Protein AF-A0A944NC25-F1 (afdb_monomer_lite)

Radius of gyration: 26.58 Å; chains: 1; bounding box: 46×64×77 Å

Structure (mmCIF, N/CA/C/O backbone):
data_AF-A0A944NC25-F1
#
_entry.id   AF-A0A944NC25-F1
#
loop_
_atom_site.group_PDB
_atom_site.id
_atom_site.type_symbol
_atom_site.label_atom_id
_atom_site.label_alt_id
_atom_site.label_comp_id
_atom_site.label_asym_id
_atom_site.label_entity_id
_atom_site.label_seq_id
_atom_site.pdbx_PDB_ins_code
_atom_site.Cartn_x
_atom_site.Cartn_y
_atom_site.Cartn_z
_atom_site.occupancy
_atom_site.B_iso_or_equiv
_atom_site.auth_seq_id
_atom_site.auth_comp_id
_atom_site.auth_asym_id
_atom_site.auth_atom_id
_atom_site.pdbx_PDB_model_num
ATOM 1 N N . TYR A 1 1 ? -7.148 -4.628 -16.216 1.00 37.50 1 TYR A N 1
ATOM 2 C CA . TYR A 1 1 ? -7.642 -5.461 -15.087 1.00 37.50 1 TYR A CA 1
ATOM 3 C C . TYR A 1 1 ? -6.835 -5.378 -13.775 1.00 37.50 1 TYR A C 1
ATOM 5 O O . TYR A 1 1 ? -7.489 -5.423 -12.734 1.00 37.50 1 TYR A O 1
ATOM 13 N N . PRO A 1 2 ? -5.487 -5.242 -13.729 1.00 44.34 2 PRO A N 1
ATOM 14 C CA . PRO A 1 2 ? -4.769 -5.036 -12.456 1.00 44.34 2 PRO A CA 1
ATOM 15 C C . PRO A 1 2 ? -5.098 -3.690 -11.776 1.00 44.34 2 PRO A C 1
ATOM 17 O O . PRO A 1 2 ? -5.000 -3.579 -10.554 1.00 44.34 2 PRO A O 1
ATOM 20 N N . ASP A 1 3 ? -5.577 -2.704 -12.541 1.00 48.00 3 ASP A N 1
ATOM 21 C CA . ASP A 1 3 ? -5.881 -1.353 -12.054 1.00 48.00 3 ASP A CA 1
ATOM 22 C C . ASP A 1 3 ? -7.012 -1.310 -11.029 1.00 48.00 3 ASP A C 1
ATOM 24 O O . ASP A 1 3 ? -6.833 -0.746 -9.955 1.00 48.00 3 ASP A O 1
ATOM 28 N N . LYS A 1 4 ? -8.137 -1.993 -11.283 1.00 40.94 4 LYS A N 1
ATOM 29 C CA . LYS A 1 4 ? -9.305 -1.981 -10.380 1.00 40.94 4 LYS A CA 1
ATOM 30 C C . LYS A 1 4 ? -9.006 -2.586 -9.003 1.00 40.94 4 LYS A C 1
ATOM 32 O O . LYS A 1 4 ? -9.639 -2.255 -8.010 1.00 40.94 4 LYS A O 1
ATOM 37 N N . ILE A 1 5 ? -8.032 -3.491 -8.926 1.00 45.66 5 ILE A N 1
ATOM 38 C CA . ILE A 1 5 ? -7.640 -4.183 -7.691 1.00 45.66 5 ILE A CA 1
ATOM 39 C C . ILE A 1 5 ? -6.771 -3.284 -6.823 1.00 45.66 5 ILE A C 1
ATOM 41 O O . ILE A 1 5 ? -6.984 -3.220 -5.616 1.00 45.66 5 ILE A O 1
ATOM 45 N N . CYS A 1 6 ? -5.806 -2.610 -7.449 1.00 51.19 6 CYS A N 1
ATOM 46 C CA . CYS A 1 6 ? -4.960 -1.643 -6.765 1.00 51.19 6 CYS A CA 1
ATOM 47 C C . CYS A 1 6 ? -5.792 -0.447 -6.295 1.00 51.19 6 CYS A C 1
ATOM 49 O O . CYS A 1 6 ? -5.620 -0.001 -5.168 1.00 51.19 6 CYS A O 1
ATOM 51 N N . LEU A 1 7 ? -6.755 -0.011 -7.116 1.00 50.41 7 LEU A N 1
ATOM 52 C CA . LEU A 1 7 ? -7.709 1.033 -6.750 1.00 50.41 7 LEU A CA 1
ATOM 53 C C . LEU A 1 7 ? -8.557 0.635 -5.540 1.00 50.41 7 LEU A C 1
ATOM 55 O O . LEU A 1 7 ? -8.689 1.433 -4.629 1.00 50.41 7 LEU A O 1
ATOM 59 N N . LEU A 1 8 ? -9.065 -0.601 -5.468 1.00 50.38 8 LEU A N 1
ATOM 60 C CA . LEU A 1 8 ? -9.860 -1.054 -4.316 1.00 50.38 8 LEU A CA 1
ATOM 61 C C . LEU A 1 8 ? -9.045 -1.186 -3.020 1.00 50.38 8 LEU A C 1
ATOM 63 O O . LEU A 1 8 ? -9.553 -0.890 -1.943 1.00 50.38 8 LEU A O 1
ATOM 67 N N . VAL A 1 9 ? -7.792 -1.645 -3.099 1.00 57.44 9 VAL A N 1
ATOM 68 C CA . VAL A 1 9 ? -6.919 -1.749 -1.914 1.00 57.44 9 VAL A CA 1
ATOM 69 C C . VAL A 1 9 ? -6.476 -0.368 -1.432 1.00 57.44 9 VAL A C 1
ATOM 71 O O . VAL A 1 9 ? -6.451 -0.149 -0.222 1.00 57.44 9 VAL A O 1
ATOM 74 N N . ASN A 1 10 ? -6.173 0.550 -2.353 1.00 55.78 10 ASN A N 1
ATOM 75 C CA . ASN A 1 10 ? -5.882 1.941 -2.012 1.00 55.78 10 ASN A CA 1
ATOM 76 C C . ASN A 1 10 ? -7.125 2.616 -1.427 1.00 55.78 10 ASN A C 1
ATOM 78 O O . ASN A 1 10 ? -7.052 3.098 -0.308 1.00 55.78 10 ASN A O 1
ATOM 82 N N . ALA A 1 11 ? -8.291 2.481 -2.064 1.00 56.47 11 ALA A N 1
ATOM 83 C CA . ALA A 1 11 ? -9.549 3.039 -1.570 1.00 56.47 11 ALA A CA 1
ATOM 84 C C . ALA A 1 11 ? -9.905 2.559 -0.154 1.00 56.47 11 ALA A C 1
ATOM 86 O O . ALA A 1 11 ? -10.314 3.360 0.678 1.00 56.47 11 ALA A O 1
ATOM 87 N N . ASN A 1 12 ? -9.705 1.272 0.162 1.00 63.16 12 ASN A N 1
ATOM 88 C CA . ASN A 1 12 ? -9.963 0.758 1.511 1.00 63.16 12 ASN A CA 1
ATOM 89 C C . ASN A 1 12 ? -8.986 1.320 2.561 1.00 63.16 12 ASN A C 1
ATOM 91 O O . ASN A 1 12 ? -9.337 1.470 3.729 1.00 63.16 12 ASN A O 1
ATOM 95 N N . ARG A 1 13 ? -7.746 1.620 2.161 1.00 62.50 13 ARG A N 1
ATOM 96 C CA . ARG A 1 13 ? -6.728 2.196 3.048 1.00 62.50 13 ARG A CA 1
ATOM 97 C C . ARG A 1 13 ? -6.920 3.707 3.217 1.00 62.50 13 ARG A C 1
ATOM 99 O O . ARG A 1 13 ? -6.810 4.196 4.336 1.00 62.50 13 ARG A O 1
ATOM 106 N N . ASP A 1 14 ? -7.289 4.405 2.148 1.00 65.19 14 ASP A N 1
ATOM 107 C CA . ASP A 1 14 ? -7.614 5.833 2.147 1.00 65.19 14 ASP A CA 1
ATOM 108 C C . ASP A 1 14 ? -8.883 6.106 2.963 1.00 65.19 14 ASP A C 1
ATOM 110 O O . ASP A 1 14 ? -8.927 7.063 3.733 1.00 65.19 14 ASP A O 1
ATOM 114 N N . PHE A 1 15 ? -9.876 5.212 2.885 1.00 65.62 15 PHE A N 1
ATOM 115 C CA . PHE A 1 15 ? -11.066 5.256 3.734 1.00 65.62 15 PHE A CA 1
ATOM 116 C C . PHE A 1 15 ? -10.715 5.141 5.220 1.00 65.62 15 PHE A C 1
ATOM 118 O O . PHE A 1 15 ? -11.270 5.873 6.031 1.00 65.62 15 PHE A O 1
ATOM 125 N N . PHE A 1 16 ? -9.766 4.275 5.591 1.00 70.31 16 PHE A N 1
ATOM 126 C CA . PHE A 1 16 ? -9.349 4.147 6.988 1.00 70.31 16 PHE A CA 1
ATOM 127 C C . PHE A 1 16 ? -8.635 5.408 7.487 1.00 70.31 16 PHE A C 1
ATOM 129 O O . PHE A 1 16 ? -8.931 5.880 8.579 1.00 70.31 16 PHE A O 1
ATOM 136 N N . THR A 1 17 ? -7.736 5.992 6.689 1.00 69.25 17 THR A N 1
ATOM 137 C CA . THR A 1 17 ? -7.074 7.259 7.045 1.00 69.25 17 THR A CA 1
ATOM 138 C C . THR A 1 17 ? -8.073 8.414 7.135 1.00 69.25 17 THR A C 1
ATOM 140 O O . THR A 1 17 ? -7.980 9.236 8.044 1.00 69.25 17 THR A O 1
ATOM 143 N N . LEU A 1 18 ? -9.058 8.475 6.235 1.00 68.94 18 LEU A N 1
ATOM 144 C CA . LEU A 1 18 ? -10.147 9.452 6.310 1.00 68.94 18 LEU A CA 1
ATOM 145 C C . LEU A 1 18 ? -11.009 9.246 7.559 1.00 68.94 18 LEU A C 1
ATOM 147 O O . LEU A 1 18 ? -11.292 10.213 8.257 1.00 68.94 18 LEU A O 1
ATOM 151 N N . ALA A 1 19 ? -11.374 8.004 7.881 1.00 72.44 19 ALA A N 1
ATOM 152 C CA . ALA A 1 19 ? -12.150 7.678 9.074 1.00 72.44 19 ALA A CA 1
ATOM 153 C C . ALA A 1 19 ? -11.409 8.059 10.364 1.00 72.44 19 ALA A C 1
ATOM 155 O O . ALA A 1 19 ? -12.016 8.625 11.268 1.00 72.44 19 ALA A O 1
ATOM 156 N N . LEU A 1 20 ? -10.097 7.810 10.434 1.00 73.31 20 LEU A N 1
ATOM 157 C CA . LEU A 1 20 ? -9.262 8.168 11.583 1.00 73.31 20 LEU A CA 1
ATOM 158 C C . LEU A 1 20 ? -9.183 9.695 11.751 1.00 73.31 20 LEU A C 1
ATOM 160 O O . LEU A 1 20 ? -9.394 10.206 12.847 1.00 73.31 20 LEU A O 1
ATOM 164 N N . ASN A 1 21 ? -8.996 10.431 10.653 1.00 73.62 21 ASN A N 1
ATOM 165 C CA . ASN A 1 21 ? -9.006 11.896 10.661 1.00 73.62 21 ASN A CA 1
ATOM 166 C C . ASN A 1 21 ? -10.367 12.477 11.072 1.00 73.62 21 ASN A C 1
ATOM 168 O O . ASN A 1 21 ? -10.420 13.391 11.891 1.00 73.62 21 ASN A O 1
ATOM 172 N N . ILE A 1 22 ? -11.470 11.930 10.553 1.00 74.69 22 ILE A N 1
ATOM 173 C CA . ILE A 1 22 ? -12.831 12.335 10.937 1.00 74.69 22 ILE A CA 1
ATOM 174 C C . ILE A 1 22 ? -13.078 12.044 12.418 1.00 74.69 22 ILE A C 1
ATOM 176 O O . ILE A 1 22 ? -13.661 12.877 13.110 1.00 74.69 22 ILE A O 1
ATOM 180 N N . LEU A 1 23 ? -12.615 10.898 12.925 1.00 78.12 23 LEU A N 1
ATOM 181 C CA . LEU A 1 23 ? -12.730 10.549 14.336 1.00 78.12 23 LEU A CA 1
ATOM 182 C C . LEU A 1 23 ? -11.951 11.541 15.199 1.00 78.12 23 LEU A C 1
ATOM 184 O O . LEU A 1 23 ? -12.534 12.097 16.123 1.00 78.12 23 LEU A O 1
ATOM 188 N N . ILE A 1 24 ? -10.686 11.827 14.873 1.00 82.12 24 ILE A N 1
ATOM 189 C CA . ILE A 1 24 ? -9.872 12.815 15.600 1.00 82.12 24 ILE A CA 1
ATOM 190 C C . ILE A 1 24 ? -10.559 14.182 15.600 1.00 82.12 24 ILE A C 1
ATOM 192 O O . ILE A 1 24 ? -10.669 14.798 16.654 1.00 82.12 24 ILE A O 1
ATOM 196 N N . LEU A 1 25 ? -11.056 14.636 14.446 1.00 74.38 25 LEU A N 1
ATOM 197 C CA . LEU A 1 25 ? -11.682 15.951 14.292 1.00 74.38 25 LEU A CA 1
ATOM 198 C C . LEU A 1 25 ? -13.018 16.049 15.041 1.00 74.38 25 LEU A C 1
ATOM 200 O O . LEU A 1 25 ? -13.304 17.057 15.682 1.00 74.38 25 LEU A O 1
ATOM 204 N N . THR A 1 26 ? -13.819 14.984 15.021 1.00 72.44 26 THR A N 1
ATOM 205 C CA . THR A 1 26 ? -15.074 14.912 15.784 1.00 72.44 26 THR A CA 1
ATOM 206 C C . THR A 1 26 ? -14.793 14.895 17.284 1.00 72.44 26 THR A C 1
ATOM 208 O O . THR A 1 26 ? -15.455 15.587 18.048 1.00 72.44 26 THR A O 1
ATOM 211 N N . CYS A 1 27 ? -13.780 14.144 17.711 1.00 71.44 27 CYS A N 1
ATOM 212 C CA . CYS A 1 27 ? -13.423 13.981 19.114 1.00 71.44 27 CYS A CA 1
ATOM 213 C C . CYS A 1 27 ? -12.756 15.253 19.680 1.00 71.44 27 CYS A C 1
ATOM 215 O O . CYS A 1 27 ? -13.060 15.657 20.799 1.00 71.44 27 CYS A O 1
ATOM 217 N N . SER A 1 28 ? -11.944 15.961 18.884 1.00 75.31 28 SER A N 1
ATOM 218 C CA . SER A 1 28 ? -11.391 17.269 19.257 1.00 75.31 28 SER A CA 1
ATOM 219 C C . SER A 1 28 ? -12.461 18.364 19.298 1.00 75.31 28 SER A C 1
ATOM 221 O O . SER A 1 28 ? -12.496 19.145 20.245 1.00 75.31 28 SER A O 1
ATOM 223 N N . THR A 1 29 ? -13.390 18.382 18.337 1.00 73.00 29 THR A N 1
ATOM 224 C CA . THR A 1 29 ? -14.536 19.311 18.343 1.00 73.00 29 THR A CA 1
ATOM 225 C C . THR A 1 29 ? -15.448 19.052 19.543 1.00 73.00 29 THR A C 1
ATOM 227 O O . THR A 1 29 ? -15.898 19.993 20.192 1.00 73.00 29 THR A O 1
ATOM 230 N N . TRP A 1 30 ? -15.674 17.780 19.885 1.00 71.62 30 TRP A N 1
ATOM 231 C CA . TRP A 1 30 ? -16.437 17.376 21.065 1.00 71.62 30 TRP A CA 1
ATOM 232 C C . TRP A 1 30 ? -15.770 17.816 22.372 1.00 71.62 30 TRP A C 1
ATOM 234 O O . TRP A 1 30 ? -16.446 18.329 23.261 1.00 71.62 30 TRP A O 1
ATOM 244 N N . LEU A 1 31 ? -14.444 17.678 22.480 1.00 70.19 31 LEU A N 1
ATOM 245 C CA . LEU A 1 31 ? -13.683 18.183 23.626 1.00 70.19 31 LEU A CA 1
ATOM 246 C C . LEU A 1 31 ? -13.831 19.691 23.787 1.00 70.19 31 LEU A C 1
ATOM 248 O O . LEU A 1 31 ? -14.127 20.153 24.884 1.00 70.19 31 LEU A O 1
ATOM 252 N N . VAL A 1 32 ? -13.671 20.451 22.701 1.00 70.12 32 VAL A N 1
ATOM 253 C CA . VAL A 1 32 ? -13.848 21.909 22.724 1.00 70.12 32 VAL A CA 1
ATOM 254 C C . VAL A 1 32 ? -15.280 22.265 23.123 1.00 70.12 32 VAL A C 1
ATOM 256 O O . VAL A 1 32 ? -15.468 23.106 23.995 1.00 70.12 32 VAL A O 1
ATOM 259 N N . ALA A 1 33 ? -16.290 21.586 22.577 1.00 66.56 33 ALA A N 1
ATOM 260 C CA . ALA A 1 33 ? -17.681 21.805 22.964 1.00 66.56 33 ALA A CA 1
ATOM 261 C C . ALA A 1 33 ? -17.906 21.562 24.467 1.00 66.56 33 ALA A C 1
ATOM 263 O O . ALA A 1 33 ? -18.535 22.383 25.129 1.00 66.56 33 ALA A O 1
ATOM 264 N N . MET A 1 34 ? -17.328 20.496 25.028 1.00 63.84 34 MET A N 1
ATOM 265 C CA . MET A 1 34 ? -17.437 20.192 26.457 1.00 63.84 34 MET A CA 1
ATOM 266 C C . MET A 1 34 ? -16.696 21.184 27.361 1.00 63.84 34 MET A C 1
ATOM 268 O O . MET A 1 34 ? -17.110 21.362 28.500 1.00 63.84 34 MET A O 1
ATOM 272 N N . THR A 1 35 ? -15.658 21.883 26.882 1.00 68.75 35 THR A N 1
ATOM 273 C CA . THR A 1 35 ? -15.032 22.963 27.676 1.00 68.75 35 THR A CA 1
ATOM 274 C C . THR A 1 35 ? -15.946 24.170 27.896 1.00 68.75 35 THR A C 1
ATOM 276 O O . THR A 1 35 ? -15.739 24.911 28.853 1.00 68.75 35 THR A O 1
ATOM 279 N N . PHE A 1 36 ? -16.961 24.358 27.045 1.00 61.91 36 PHE A N 1
ATOM 280 C CA . PHE A 1 36 ? -17.949 25.434 27.174 1.00 61.91 36 PHE A CA 1
ATOM 281 C C . PHE A 1 36 ? -19.246 24.997 27.872 1.00 61.91 36 PHE A C 1
ATOM 283 O O . PHE A 1 36 ? -20.073 25.848 28.194 1.00 61.91 36 PHE A O 1
ATOM 290 N N . VAL A 1 37 ? -19.451 23.695 28.101 1.00 64.81 37 VAL A N 1
ATOM 291 C CA . VAL A 1 37 ? -20.631 23.175 28.806 1.00 64.81 37 VAL A CA 1
ATOM 292 C C . VAL A 1 37 ? -20.387 23.243 30.316 1.00 64.81 37 VAL A C 1
ATOM 294 O O . VAL A 1 37 ? -19.423 22.678 30.824 1.00 64.81 37 VAL A O 1
ATOM 297 N N . ASP A 1 38 ? -21.277 23.930 31.035 1.00 55.41 38 ASP A N 1
ATOM 298 C CA . ASP A 1 38 ? -21.294 24.008 32.503 1.00 55.41 38 ASP A CA 1
ATOM 299 C C . ASP A 1 38 ? -21.258 22.592 33.137 1.00 55.41 38 ASP A C 1
ATOM 301 O O . ASP A 1 38 ? -22.020 21.717 32.700 1.00 55.41 38 ASP A O 1
ATOM 305 N N . PRO A 1 39 ? -20.459 22.336 34.199 1.00 60.00 39 PRO A N 1
ATOM 306 C CA . PRO A 1 39 ? -20.313 21.009 34.825 1.00 60.00 39 PRO A CA 1
ATOM 307 C C . PRO A 1 39 ? -21.641 20.396 35.301 1.00 60.00 39 PRO A C 1
ATOM 309 O O . PRO A 1 39 ? -21.789 19.180 35.400 1.00 60.00 39 PRO A O 1
ATOM 312 N N . VAL A 1 40 ? -22.662 21.224 35.528 1.00 55.91 40 VAL A N 1
ATOM 313 C CA . VAL A 1 40 ? -23.992 20.779 35.962 1.00 55.91 40 VAL A CA 1
ATOM 314 C C . VAL A 1 40 ? -24.717 19.960 34.879 1.00 55.91 40 VAL A C 1
ATOM 316 O O . VAL A 1 40 ? -25.475 19.050 35.206 1.0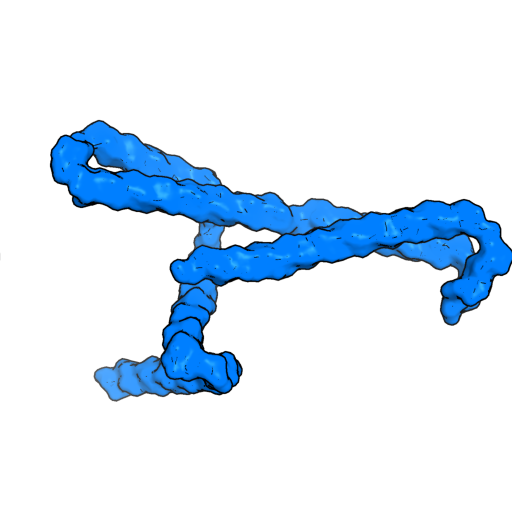0 55.91 40 VAL A O 1
ATOM 319 N N . LEU A 1 41 ? -24.458 20.220 33.591 1.00 53.28 41 LEU A N 1
ATOM 320 C CA . LEU A 1 41 ? -25.031 19.463 32.465 1.00 53.28 41 LEU A CA 1
ATOM 321 C C . LEU A 1 41 ? -24.206 18.219 32.090 1.00 53.28 41 LEU A C 1
ATOM 323 O O . LEU A 1 41 ? -24.753 17.284 31.501 1.00 53.28 41 LEU A O 1
ATOM 327 N N . SER A 1 42 ? -22.922 18.179 32.461 1.00 51.16 42 SER A N 1
ATOM 328 C CA . SER A 1 42 ? -22.004 17.071 32.151 1.00 51.16 42 SER A CA 1
ATOM 329 C C . SER A 1 42 ? -22.305 15.803 32.962 1.00 51.16 42 SER A C 1
ATOM 331 O O . SER A 1 42 ? -22.282 14.694 32.420 1.00 51.16 42 SER A O 1
ATOM 333 N N . THR A 1 43 ? -22.739 15.951 34.219 1.00 54.84 43 THR A N 1
ATOM 334 C CA . THR A 1 43 ? -23.115 14.819 35.093 1.00 54.84 43 THR A CA 1
ATOM 335 C C . THR A 1 43 ? -24.217 13.916 34.522 1.00 54.84 43 THR A C 1
ATOM 337 O O . THR A 1 43 ? -24.279 12.735 34.856 1.00 54.84 43 THR A O 1
ATOM 340 N N . LYS A 1 44 ? -25.070 14.428 33.623 1.00 57.50 44 LYS A N 1
ATOM 341 C CA . LYS A 1 44 ? -26.170 13.662 33.012 1.00 57.50 44 LYS A CA 1
ATOM 342 C C . LYS A 1 44 ? -25.730 12.794 31.825 1.00 57.50 44 LYS A C 1
ATOM 344 O O . LYS A 1 44 ? -26.454 11.873 31.454 1.00 57.50 44 LYS A O 1
ATOM 349 N N . PHE A 1 45 ? -24.568 13.080 31.233 1.00 56.75 45 PHE A N 1
ATOM 350 C CA . PHE A 1 45 ? -24.025 12.371 30.067 1.00 56.75 45 PHE A CA 1
ATOM 351 C C . PHE A 1 45 ? -22.847 11.444 30.397 1.00 56.75 45 PHE A C 1
ATOM 353 O O . PHE A 1 45 ? -22.394 10.718 29.511 1.00 56.75 45 PHE A O 1
ATOM 360 N N . ASN A 1 46 ? -22.359 11.436 31.642 1.00 58.16 46 ASN A N 1
ATOM 361 C CA . ASN A 1 46 ? -21.200 10.643 32.039 1.00 58.16 46 ASN A CA 1
ATOM 362 C C . ASN A 1 46 ? -21.624 9.267 32.612 1.00 58.16 46 ASN A C 1
ATOM 364 O O . ASN A 1 46 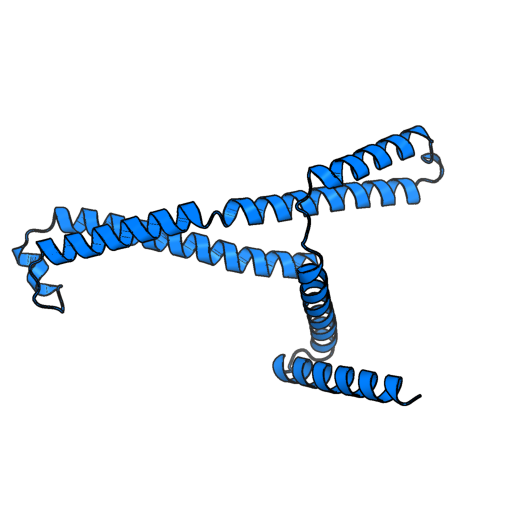? -22.191 9.212 33.703 1.00 58.16 46 ASN A O 1
ATOM 368 N N . PRO A 1 47 ? -21.362 8.131 31.932 1.00 60.53 47 PRO A N 1
ATOM 369 C CA . PRO A 1 47 ? -21.818 6.811 32.383 1.00 60.53 47 PRO A CA 1
ATOM 370 C C . PRO A 1 47 ? -21.020 6.232 33.566 1.00 60.53 47 PRO A C 1
ATOM 372 O O . PRO A 1 47 ? -21.391 5.184 34.087 1.00 60.53 47 PRO A O 1
ATOM 375 N N . THR A 1 48 ? -19.924 6.872 33.991 1.00 59.47 48 THR A N 1
ATOM 376 C CA . THR A 1 48 ? -18.969 6.310 34.967 1.00 59.47 48 THR A CA 1
ATOM 377 C C . THR A 1 48 ? -18.952 7.005 36.330 1.00 59.47 48 THR A C 1
ATOM 379 O O . THR A 1 48 ? -18.232 6.550 37.214 1.00 59.47 48 THR A O 1
ATOM 382 N N . GLY A 1 49 ? -19.724 8.080 36.538 1.00 63.88 49 GLY A N 1
ATOM 383 C CA . GLY A 1 49 ? -19.741 8.817 37.815 1.00 63.88 49 GLY A CA 1
ATOM 384 C C . GLY A 1 49 ? -18.392 9.443 38.211 1.00 63.88 49 GLY A C 1
ATOM 385 O O . GLY A 1 49 ? -18.212 9.836 39.360 1.00 63.88 49 GLY A O 1
ATOM 386 N N . LEU A 1 50 ? -17.437 9.509 37.278 1.00 60.47 50 LEU A N 1
ATOM 387 C CA . LEU A 1 50 ? -16.136 10.145 37.470 1.00 60.47 50 LEU A CA 1
ATOM 388 C C . LEU A 1 50 ? -16.269 11.669 37.396 1.00 60.47 50 LEU A C 1
ATOM 390 O O . LEU A 1 50 ? -17.115 12.192 36.673 1.00 60.47 50 LEU A O 1
ATOM 394 N N . GLU A 1 51 ? -15.392 12.373 38.111 1.00 69.75 51 GLU A N 1
ATOM 395 C CA . GLU A 1 51 ? -15.298 13.831 38.051 1.00 69.75 51 GLU A CA 1
ATOM 396 C C . GLU A 1 51 ? -15.063 14.285 36.598 1.00 69.75 51 GLU A C 1
ATOM 398 O O . GLU A 1 51 ? -14.129 13.820 35.934 1.00 69.75 51 GLU A O 1
ATOM 403 N N . ASP A 1 52 ? -15.912 15.191 36.099 1.00 68.56 52 ASP A N 1
ATOM 404 C CA . ASP A 1 52 ? -15.953 15.612 34.686 1.00 68.56 52 ASP A CA 1
ATOM 405 C C . ASP A 1 52 ? -14.584 16.076 34.164 1.00 68.56 52 ASP A C 1
ATOM 407 O O . ASP A 1 52 ? -14.208 15.846 33.011 1.00 68.56 52 ASP A O 1
ATOM 411 N N . ARG A 1 53 ? -13.783 16.666 35.055 1.00 69.69 53 ARG A N 1
ATOM 412 C CA . ARG A 1 53 ? -12.433 17.156 34.772 1.00 69.69 53 ARG A CA 1
ATOM 413 C C . ARG A 1 53 ? -11.451 16.034 34.420 1.00 69.69 53 ARG A C 1
ATOM 415 O O . ARG A 1 53 ? -10.610 16.206 33.539 1.00 69.69 53 ARG A O 1
ATOM 422 N N . ILE A 1 54 ? -11.567 14.881 35.079 1.00 70.19 54 ILE A N 1
ATOM 423 C CA . ILE A 1 54 ? -10.714 13.707 34.842 1.00 70.19 54 ILE A CA 1
ATOM 424 C C . ILE A 1 54 ? -11.110 13.039 33.522 1.00 70.19 54 ILE A C 1
ATOM 426 O O . ILE A 1 54 ? -10.242 12.646 32.740 1.00 70.19 54 ILE A O 1
ATOM 430 N N . TRP A 1 55 ? -12.414 12.967 33.236 1.00 69.94 55 TRP A N 1
ATOM 431 C CA . TRP A 1 55 ? -12.925 12.389 31.993 1.00 69.94 55 TRP A CA 1
ATOM 432 C C . TRP A 1 55 ? -12.478 13.186 30.762 1.00 69.94 55 TRP A C 1
ATOM 434 O O . TRP A 1 55 ? -11.965 12.612 29.799 1.00 69.94 55 TRP A O 1
ATOM 444 N N . LEU A 1 56 ? -12.568 14.518 30.833 1.00 73.25 56 LEU A N 1
ATOM 445 C CA . LEU A 1 56 ? -12.038 15.418 29.807 1.00 73.25 56 LEU A CA 1
ATOM 446 C C . LEU A 1 56 ? -10.529 15.252 29.605 1.00 73.25 56 LEU A C 1
ATOM 448 O O . LEU A 1 56 ? -10.060 15.203 28.465 1.00 73.25 56 LEU A O 1
ATOM 452 N N . GLY A 1 57 ? -9.774 15.100 30.696 1.00 72.62 57 GLY A N 1
ATOM 453 C CA . GLY A 1 57 ? -8.341 14.817 30.645 1.00 72.62 57 GLY A CA 1
ATOM 454 C C . GLY A 1 57 ? -8.031 13.539 29.861 1.00 72.62 57 GLY A C 1
ATOM 455 O O . GLY A 1 57 ? -7.249 13.573 28.911 1.00 72.62 57 GLY A O 1
ATOM 456 N N . ILE A 1 58 ? -8.698 12.430 30.188 1.00 73.00 58 ILE A N 1
ATOM 457 C CA . ILE A 1 58 ? -8.506 11.130 29.520 1.00 73.00 58 ILE A CA 1
ATOM 458 C C . ILE A 1 58 ? -8.864 11.206 28.032 1.00 73.00 58 ILE A C 1
ATOM 460 O O . ILE A 1 58 ? -8.142 10.673 27.182 1.00 73.00 58 ILE A O 1
ATOM 464 N N . LEU A 1 59 ? -9.959 11.886 27.701 1.00 72.75 59 LEU A N 1
ATOM 465 C CA . LEU A 1 59 ? -10.448 11.994 26.331 1.00 72.75 59 LEU A CA 1
ATOM 466 C C . LEU A 1 59 ? -9.501 12.871 25.486 1.00 72.75 59 LEU A C 1
ATOM 468 O O . LEU A 1 59 ? -9.157 12.483 24.370 1.00 72.75 59 LEU A O 1
ATOM 472 N N . SER A 1 60 ? -8.948 13.949 26.062 1.00 74.19 60 SER A N 1
ATOM 473 C CA . SER A 1 60 ? -7.918 14.790 25.423 1.00 74.19 60 SER A CA 1
ATOM 474 C C . SER A 1 60 ? -6.609 14.044 25.151 1.00 74.19 60 SER A C 1
ATOM 476 O O . SER A 1 60 ? -6.089 14.083 24.031 1.00 74.19 60 SER A O 1
ATOM 478 N N . ILE A 1 61 ? -6.129 13.275 26.132 1.00 75.56 61 ILE A N 1
ATOM 479 C CA . ILE A 1 61 ? -4.950 12.417 25.995 1.00 75.56 61 ILE A CA 1
ATOM 480 C C . ILE A 1 61 ? -5.183 11.391 24.884 1.00 75.56 61 ILE A C 1
ATOM 482 O O . ILE A 1 61 ? -4.338 11.230 24.004 1.00 75.56 61 ILE A O 1
ATOM 486 N N . THR A 1 62 ? -6.354 10.751 24.862 1.00 73.69 62 THR A N 1
ATOM 487 C CA . THR A 1 62 ? -6.705 9.756 23.839 1.00 73.69 62 THR A CA 1
ATOM 488 C C . THR A 1 62 ? -6.718 10.368 22.437 1.00 73.69 62 THR A C 1
ATOM 490 O O . THR A 1 62 ? -6.132 9.797 21.515 1.00 73.69 62 THR A O 1
ATOM 493 N N . THR A 1 63 ? -7.309 11.555 22.262 1.00 77.81 63 THR A N 1
ATOM 494 C CA . THR A 1 63 ? -7.293 12.255 20.966 1.00 77.81 63 THR A CA 1
ATOM 495 C C . THR A 1 63 ? -5.896 12.673 20.526 1.00 77.81 63 THR A C 1
ATOM 497 O O . THR A 1 63 ? -5.574 12.575 19.343 1.00 77.81 63 THR A O 1
ATOM 500 N N . PHE A 1 64 ? -5.042 13.083 21.464 1.00 75.81 64 PHE A N 1
ATOM 501 C CA . PHE A 1 64 ? -3.663 13.454 21.169 1.00 75.81 64 PHE A CA 1
ATOM 502 C C . PHE A 1 64 ? -2.842 12.242 20.711 1.00 75.81 64 PHE A C 1
ATOM 504 O O . PHE A 1 64 ? -2.162 12.304 19.685 1.00 75.81 64 PHE A O 1
ATOM 511 N N . PHE A 1 65 ? -2.973 11.104 21.401 1.00 74.38 65 PHE A N 1
ATOM 512 C CA . PHE A 1 65 ? -2.340 9.849 20.988 1.00 74.38 65 PHE A CA 1
ATOM 513 C C . PHE A 1 65 ? -2.843 9.361 19.627 1.00 74.38 65 PHE A C 1
ATOM 515 O O . PHE A 1 65 ? -2.035 8.923 18.809 1.00 74.38 65 PHE A O 1
ATOM 522 N N . ALA A 1 66 ? -4.145 9.472 19.349 1.00 72.44 66 ALA A N 1
ATOM 523 C CA . ALA A 1 66 ? -4.699 9.142 18.037 1.00 72.44 66 ALA A CA 1
ATOM 524 C C . ALA A 1 66 ? -4.114 10.035 16.927 1.00 72.44 66 ALA A C 1
ATOM 526 O O . ALA A 1 66 ? -3.743 9.528 15.869 1.00 72.44 66 ALA A O 1
ATOM 527 N N . GLY A 1 67 ? -3.958 11.339 17.188 1.00 73.25 67 GLY A N 1
ATOM 528 C CA . GLY A 1 67 ? -3.314 12.283 16.270 1.00 73.25 67 GLY A CA 1
ATOM 529 C C . GLY A 1 67 ? -1.847 11.949 15.988 1.00 73.25 67 GLY A C 1
ATOM 530 O O . GLY A 1 67 ? -1.431 11.925 14.830 1.00 73.25 67 GLY A O 1
ATOM 531 N N . ILE A 1 68 ? -1.071 11.609 17.023 1.00 75.19 68 ILE A N 1
ATOM 532 C CA . ILE A 1 68 ? 0.312 11.134 16.854 1.00 75.19 68 ILE A CA 1
ATOM 533 C C . ILE A 1 68 ? 0.341 9.846 16.031 1.00 75.19 68 ILE A C 1
ATOM 535 O O . ILE A 1 68 ? 1.195 9.694 15.159 1.00 75.19 68 ILE A O 1
ATOM 539 N N . PHE A 1 69 ? -0.585 8.921 16.283 1.00 71.31 69 PHE A N 1
ATOM 540 C CA . PHE A 1 69 ? -0.641 7.659 15.556 1.00 71.31 69 PHE A CA 1
ATOM 541 C C . PHE A 1 69 ? -0.907 7.876 14.061 1.00 71.31 69 PHE A C 1
ATOM 543 O O . PHE A 1 69 ? -0.247 7.240 13.241 1.00 71.31 69 PHE A O 1
ATOM 550 N N . ASP A 1 70 ? -1.799 8.803 13.697 1.00 68.00 70 ASP A N 1
ATOM 551 C CA . ASP A 1 70 ? -2.044 9.160 12.291 1.00 68.00 70 ASP A CA 1
ATOM 552 C C . ASP A 1 70 ? -0.799 9.783 11.634 1.00 68.00 70 ASP A C 1
ATOM 554 O O . ASP A 1 70 ? -0.434 9.430 10.508 1.00 68.00 70 ASP A O 1
ATOM 558 N N . LEU A 1 71 ? -0.084 10.645 12.368 1.00 66.94 71 LEU A N 1
ATOM 559 C CA . LEU A 1 71 ? 1.127 11.307 11.881 1.00 66.94 71 LEU A CA 1
ATOM 560 C C . LEU A 1 71 ? 2.291 10.322 11.674 1.00 66.94 71 LEU A C 1
ATOM 562 O O . LEU A 1 71 ? 2.948 10.342 10.633 1.00 66.94 71 LEU A O 1
ATOM 566 N N . VAL A 1 72 ? 2.529 9.429 12.639 1.00 65.88 72 VAL A N 1
ATOM 567 C CA . VAL A 1 72 ? 3.611 8.428 12.596 1.00 65.88 72 VAL A CA 1
ATOM 568 C C . VAL A 1 72 ? 3.314 7.323 11.584 1.00 65.88 72 VAL A C 1
ATOM 570 O O . VAL A 1 72 ? 4.229 6.809 10.938 1.00 65.88 72 VAL A O 1
ATOM 573 N N . ALA A 1 73 ? 2.043 6.958 11.410 1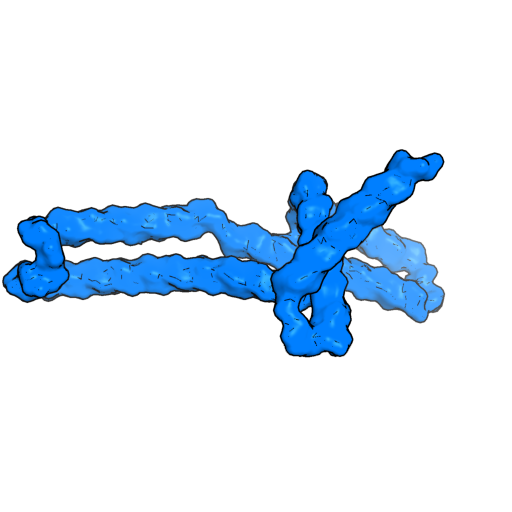.00 67.25 73 ALA A N 1
ATOM 574 C CA . ALA A 1 73 ? 1.638 5.931 10.462 1.00 67.25 73 ALA A CA 1
ATOM 575 C C . ALA A 1 73 ? 2.070 6.269 9.024 1.00 67.25 73 ALA A C 1
ATOM 577 O O . ALA A 1 73 ? 2.457 5.363 8.282 1.00 67.25 73 ALA A O 1
ATOM 578 N N . GLY A 1 74 ? 2.040 7.545 8.615 1.00 60.34 74 GLY A N 1
ATOM 579 C CA . GLY A 1 74 ? 2.587 7.986 7.324 1.00 60.34 74 GLY A CA 1
ATOM 580 C C . GLY A 1 74 ? 1.996 7.254 6.108 1.00 60.34 74 GLY A C 1
ATOM 581 O O . GLY A 1 74 ? 2.635 7.144 5.056 1.00 60.34 74 GLY A O 1
ATOM 582 N N . TRP A 1 75 ? 0.780 6.705 6.233 1.00 60.78 75 TRP A N 1
ATOM 583 C CA . TRP A 1 75 ? 0.188 5.812 5.229 1.00 60.78 75 TRP A CA 1
ATOM 584 C C . TRP A 1 75 ? -0.061 6.506 3.888 1.00 60.78 75 TRP A C 1
ATOM 586 O O . TRP A 1 75 ? 0.074 5.861 2.845 1.00 60.78 75 TRP A O 1
ATOM 596 N N . LYS A 1 76 ? -0.319 7.822 3.907 1.00 58.12 76 LYS A N 1
ATOM 597 C CA . LYS A 1 76 ? -0.450 8.658 2.704 1.00 58.12 76 LYS A CA 1
ATOM 598 C C . LYS A 1 76 ? 0.834 8.692 1.870 1.00 58.12 76 LYS A C 1
ATOM 600 O O . LYS A 1 76 ? 0.770 8.509 0.657 1.00 58.12 76 LYS A O 1
ATOM 605 N N . GLY A 1 77 ? 2.002 8.840 2.503 1.00 61.31 77 GLY A N 1
ATOM 606 C CA . GLY A 1 77 ? 3.285 8.931 1.792 1.00 61.31 77 GLY A CA 1
ATOM 607 C C . GLY A 1 77 ? 3.642 7.636 1.059 1.00 61.31 77 GLY A C 1
ATOM 608 O O . GLY A 1 77 ? 4.031 7.647 -0.108 1.00 61.31 77 GLY A O 1
ATOM 609 N N . LYS A 1 78 ? 3.416 6.488 1.709 1.00 62.88 78 LYS A N 1
ATOM 610 C CA . LYS A 1 78 ? 3.699 5.175 1.111 1.00 62.88 78 LYS A CA 1
ATOM 611 C C . LYS A 1 78 ? 2.718 4.800 -0.005 1.00 62.88 78 LYS A C 1
ATOM 613 O O . LYS A 1 78 ? 3.099 4.098 -0.941 1.00 62.88 78 LYS A O 1
ATOM 618 N N . ALA A 1 79 ? 1.463 5.244 0.094 1.00 61.09 79 ALA A N 1
ATOM 619 C CA . ALA A 1 79 ? 0.458 5.037 -0.945 1.00 61.09 79 ALA A CA 1
ATOM 620 C C . ALA A 1 79 ? 0.738 5.894 -2.189 1.00 61.09 79 ALA A C 1
ATOM 622 O O . ALA A 1 79 ? 0.730 5.351 -3.296 1.00 61.09 79 ALA A O 1
ATOM 623 N N . SER A 1 80 ? 1.057 7.183 -2.002 1.00 64.38 80 SER A N 1
ATOM 624 C CA . SER A 1 80 ? 1.425 8.083 -3.104 1.00 64.38 80 SER A CA 1
ATOM 625 C C . SER A 1 80 ? 2.617 7.536 -3.871 1.00 64.38 80 SER A C 1
ATOM 627 O O . SER A 1 80 ? 2.502 7.288 -5.065 1.00 64.38 80 SER A O 1
ATOM 629 N N . GLY A 1 81 ? 3.704 7.181 -3.179 1.00 68.62 81 GLY A N 1
ATOM 630 C CA . GLY A 1 81 ? 4.898 6.698 -3.866 1.00 68.62 81 GLY A CA 1
ATOM 631 C C . GLY A 1 81 ? 4.665 5.417 -4.683 1.00 68.62 81 GLY A C 1
ATOM 632 O O . GLY A 1 81 ? 5.264 5.244 -5.744 1.00 68.62 81 GLY A O 1
ATOM 633 N N . HIS A 1 82 ? 3.785 4.508 -4.245 1.00 71.31 82 HIS A N 1
ATOM 634 C CA . HIS A 1 82 ? 3.421 3.340 -5.058 1.00 71.31 82 HIS A CA 1
ATOM 635 C C . HIS A 1 82 ? 2.574 3.711 -6.281 1.00 71.31 82 HIS A C 1
ATOM 637 O O . HIS A 1 82 ? 2.726 3.082 -7.331 1.00 71.31 82 HIS A O 1
ATOM 643 N N . ASN A 1 83 ? 1.701 4.713 -6.167 1.00 72.38 83 ASN A N 1
ATOM 644 C CA . ASN A 1 83 ? 0.938 5.226 -7.300 1.00 72.38 83 ASN A CA 1
ATOM 645 C C . ASN A 1 83 ? 1.846 5.946 -8.313 1.00 72.38 83 ASN A C 1
ATOM 647 O O . ASN A 1 83 ? 1.725 5.706 -9.513 1.00 72.38 83 ASN A O 1
ATOM 651 N N . ASP A 1 84 ? 2.807 6.727 -7.823 1.00 76.75 84 ASP A N 1
ATOM 652 C CA . ASP A 1 84 ? 3.792 7.452 -8.630 1.00 76.75 84 ASP A CA 1
ATOM 653 C C . ASP A 1 84 ? 4.752 6.484 -9.339 1.00 76.75 84 ASP A C 1
ATOM 655 O O . ASP A 1 84 ? 5.016 6.608 -10.532 1.00 76.75 84 ASP A O 1
ATOM 659 N N . SER A 1 85 ? 5.183 5.421 -8.652 1.00 79.38 85 SER A N 1
ATOM 660 C CA . SER A 1 85 ? 5.967 4.342 -9.276 1.00 79.38 85 SER A CA 1
ATOM 661 C C . SER A 1 85 ? 5.172 3.649 -10.391 1.00 79.38 85 SER A C 1
ATOM 663 O O . SER A 1 85 ? 5.697 3.343 -11.461 1.00 79.38 85 SER A O 1
ATOM 665 N N . LYS A 1 86 ? 3.877 3.397 -10.160 1.00 79.69 86 LYS A N 1
ATOM 666 C CA . LYS A 1 86 ? 3.003 2.741 -11.139 1.00 79.69 86 LYS A CA 1
ATOM 667 C C . LYS A 1 86 ? 2.807 3.604 -12.386 1.00 79.69 86 LYS A C 1
ATOM 669 O O . LYS A 1 86 ? 2.883 3.074 -13.494 1.00 79.69 86 LYS A O 1
ATOM 674 N N . SER A 1 87 ? 2.528 4.896 -12.220 1.00 80.81 87 SER A N 1
ATOM 675 C CA . SER A 1 87 ? 2.350 5.820 -13.344 1.00 80.81 87 SER A CA 1
ATOM 676 C C . SER A 1 87 ? 3.648 5.971 -14.144 1.00 80.81 87 SER A C 1
ATOM 678 O O . SER A 1 87 ? 3.606 5.953 -15.375 1.00 80.81 87 SER A O 1
ATOM 680 N N . PHE A 1 88 ? 4.801 5.990 -13.467 1.00 82.81 88 PHE A N 1
ATOM 681 C CA . PHE A 1 88 ? 6.115 6.026 -14.104 1.00 82.81 88 PHE A CA 1
ATOM 682 C C . PHE A 1 88 ? 6.383 4.782 -14.966 1.00 82.81 88 PHE A C 1
ATOM 684 O O . PHE A 1 88 ? 6.677 4.906 -16.157 1.00 82.81 88 PHE A O 1
ATOM 691 N N . TYR A 1 89 ? 6.186 3.574 -14.424 1.00 82.50 89 TYR A N 1
ATOM 692 C CA . TYR A 1 89 ? 6.338 2.337 -15.204 1.00 82.50 89 TYR A CA 1
ATOM 693 C C . TYR A 1 89 ? 5.321 2.216 -16.341 1.00 82.50 89 TYR A C 1
ATOM 695 O O . TYR A 1 89 ? 5.645 1.680 -17.402 1.00 82.50 89 TYR A O 1
ATOM 703 N N . PHE A 1 90 ? 4.097 2.713 -16.150 1.00 84.50 90 PHE A N 1
ATOM 704 C CA . PHE A 1 90 ? 3.102 2.750 -17.218 1.00 84.50 90 PHE A CA 1
ATOM 705 C C . PHE A 1 90 ? 3.562 3.641 -18.378 1.00 84.50 90 PHE A C 1
ATOM 707 O O . PHE A 1 90 ? 3.462 3.227 -19.531 1.00 84.50 90 PHE A O 1
ATOM 714 N N . LYS A 1 91 ? 4.136 4.812 -18.077 1.00 85.19 91 LYS A N 1
ATOM 715 C CA . LYS A 1 91 ? 4.695 5.724 -19.081 1.00 85.19 91 LYS A CA 1
ATOM 716 C C . LYS A 1 91 ? 5.846 5.083 -19.859 1.00 85.19 91 LYS A C 1
ATOM 718 O O . LYS A 1 91 ? 5.833 5.138 -21.083 1.00 85.19 91 LYS A O 1
ATOM 723 N N . ILE A 1 92 ? 6.779 4.412 -19.175 1.00 85.44 92 ILE A N 1
ATOM 724 C CA . ILE A 1 92 ? 7.870 3.666 -19.834 1.00 85.44 92 ILE A CA 1
ATOM 725 C C . ILE A 1 92 ? 7.297 2.587 -20.755 1.00 85.44 92 ILE A C 1
ATOM 727 O O . ILE A 1 92 ? 7.703 2.479 -21.907 1.00 85.44 92 ILE A O 1
ATOM 731 N N . LYS A 1 93 ? 6.322 1.806 -20.277 1.00 86.50 93 LYS A N 1
ATOM 732 C CA . LYS A 1 93 ? 5.695 0.755 -21.085 1.00 86.50 93 LYS A CA 1
ATOM 733 C C . LYS A 1 93 ? 5.008 1.320 -22.330 1.00 86.50 93 LYS A C 1
ATOM 735 O O . LYS A 1 93 ? 5.095 0.702 -23.386 1.00 86.50 93 LYS A O 1
ATOM 740 N N . MET A 1 94 ? 4.314 2.449 -22.198 1.00 84.19 94 MET A N 1
ATOM 741 C CA . MET A 1 94 ? 3.667 3.126 -23.320 1.00 84.19 94 MET A CA 1
ATOM 742 C C . MET A 1 94 ? 4.708 3.555 -24.357 1.00 84.19 94 MET A C 1
ATOM 744 O O . MET A 1 94 ? 4.583 3.172 -25.510 1.00 84.19 94 MET A O 1
ATOM 748 N N . MET A 1 95 ? 5.799 4.194 -23.923 1.00 83.44 95 MET A N 1
ATOM 749 C CA . MET A 1 95 ? 6.914 4.568 -24.803 1.00 83.44 95 MET A CA 1
ATOM 750 C C . MET A 1 95 ? 7.543 3.359 -25.508 1.00 83.44 95 MET A C 1
ATOM 752 O O . MET A 1 95 ? 7.834 3.431 -26.696 1.00 83.44 95 MET A O 1
ATOM 756 N N . CYS A 1 96 ? 7.722 2.228 -24.812 1.00 83.81 96 CYS A N 1
ATOM 757 C CA . CYS A 1 96 ? 8.191 0.996 -25.452 1.00 83.81 96 CYS A CA 1
ATOM 758 C C . CYS A 1 96 ? 7.220 0.514 -26.530 1.00 83.81 96 CYS A C 1
ATOM 760 O O . CYS A 1 96 ? 7.652 0.056 -27.580 1.00 83.81 96 CYS A O 1
ATOM 762 N N . ASN A 1 97 ? 5.919 0.566 -26.244 1.00 84.62 97 ASN A N 1
ATOM 763 C CA . ASN A 1 97 ? 4.891 0.126 -27.174 1.00 84.62 97 ASN A CA 1
ATOM 764 C C . ASN A 1 97 ? 4.824 1.035 -28.406 1.00 84.62 97 ASN A C 1
ATOM 766 O O . ASN A 1 97 ? 4.683 0.528 -29.510 1.00 84.62 97 ASN A O 1
ATOM 770 N N . ASP A 1 98 ? 4.963 2.346 -28.231 1.00 83.44 98 ASP A N 1
ATOM 771 C CA . ASP A 1 98 ? 4.987 3.300 -29.341 1.00 83.44 98 ASP A CA 1
ATOM 772 C C . ASP A 1 98 ? 6.199 3.031 -30.251 1.00 83.44 98 ASP A C 1
ATOM 774 O O . ASP A 1 98 ? 6.037 2.862 -31.455 1.00 83.44 98 ASP A O 1
ATOM 778 N N . LEU A 1 99 ? 7.389 2.831 -29.669 1.00 82.75 99 LEU A N 1
ATOM 779 C CA . LEU A 1 99 ? 8.602 2.474 -30.422 1.00 82.75 99 LEU A CA 1
ATOM 780 C C . LEU A 1 99 ? 8.532 1.101 -31.107 1.00 82.75 99 LEU A C 1
ATOM 782 O O . LEU A 1 99 ? 9.192 0.887 -32.117 1.00 82.75 99 LEU A O 1
ATOM 786 N N . LEU A 1 100 ? 7.778 0.155 -30.543 1.00 81.56 100 LEU A N 1
ATOM 787 C CA . LEU A 1 100 ? 7.563 -1.167 -31.139 1.00 81.56 100 LEU A CA 1
ATOM 788 C C . LEU A 1 100 ? 6.578 -1.132 -32.311 1.00 81.56 100 LEU A C 1
ATOM 790 O O . LEU A 1 100 ? 6.671 -1.990 -33.183 1.00 81.56 100 LEU A O 1
ATOM 794 N N . ASN A 1 101 ? 5.629 -0.191 -32.315 1.00 80.75 101 ASN A N 1
ATOM 795 C CA . ASN A 1 101 ? 4.624 -0.075 -33.372 1.00 80.75 101 ASN A CA 1
ATOM 796 C C . ASN A 1 101 ? 5.085 0.829 -34.530 1.00 80.75 101 ASN A C 1
ATOM 798 O O . ASN A 1 101 ? 4.644 0.612 -35.655 1.00 80.75 101 ASN A O 1
ATOM 802 N N . ASP A 1 102 ? 5.980 1.793 -34.286 1.00 79.38 102 ASP A N 1
ATOM 803 C CA . ASP A 1 102 ? 6.588 2.629 -35.331 1.00 79.38 102 ASP A CA 1
ATOM 804 C C . ASP A 1 102 ? 7.969 2.093 -35.754 1.00 79.38 102 ASP A C 1
ATOM 806 O O . ASP A 1 102 ? 9.005 2.512 -35.226 1.00 79.38 102 ASP A O 1
ATOM 810 N N . GLU A 1 103 ? 8.007 1.215 -36.764 1.00 64.31 103 GLU A N 1
ATOM 811 C CA . GLU A 1 103 ? 9.254 0.666 -37.338 1.00 64.31 103 GLU A CA 1
ATOM 812 C C . GLU A 1 103 ? 10.209 1.757 -37.865 1.00 64.31 103 GLU A C 1
ATOM 814 O O . GLU A 1 103 ? 11.429 1.598 -37.810 1.00 64.31 103 GLU A O 1
ATOM 819 N N . SER A 1 104 ? 9.684 2.905 -38.307 1.00 62.53 104 SER A N 1
ATOM 820 C CA . SER A 1 104 ? 10.476 4.053 -38.778 1.00 62.53 104 SER A CA 1
ATOM 821 C C . SER A 1 104 ? 11.079 4.912 -37.658 1.00 62.53 104 SER A C 1
ATOM 823 O O . SER A 1 104 ? 11.864 5.815 -37.939 1.00 62.53 104 SER A O 1
ATOM 825 N N . SER A 1 105 ? 10.715 4.664 -36.394 1.00 59.78 105 SER A N 1
ATOM 826 C CA . SER A 1 105 ? 11.161 5.443 -35.225 1.00 59.78 105 SER A CA 1
ATOM 827 C C . SER A 1 105 ? 12.269 4.763 -34.408 1.00 59.78 105 SER A C 1
ATOM 829 O O . SER A 1 105 ? 12.739 5.323 -33.405 1.00 59.78 105 SER A O 1
ATOM 831 N N . ILE A 1 106 ? 12.712 3.575 -34.840 1.00 63.38 106 ILE A N 1
ATOM 832 C CA . ILE A 1 106 ? 13.783 2.797 -34.209 1.00 63.38 106 ILE A CA 1
ATOM 833 C C . ILE A 1 106 ? 15.132 3.458 -34.528 1.00 63.38 106 ILE A C 1
ATOM 835 O O . ILE A 1 106 ? 15.905 3.015 -35.371 1.00 63.38 106 ILE A O 1
ATOM 839 N N . ASN A 1 107 ? 15.404 4.566 -33.841 1.00 73.00 107 ASN A N 1
ATOM 840 C CA . ASN A 1 107 ? 16.691 5.248 -33.833 1.00 73.00 107 ASN A CA 1
ATOM 841 C C . ASN A 1 107 ? 17.454 4.897 -32.539 1.00 73.00 107 ASN A C 1
ATOM 843 O O . ASN A 1 107 ? 16.855 4.776 -31.463 1.00 73.00 107 ASN A O 1
ATOM 847 N N . SER A 1 108 ? 18.782 4.769 -32.621 1.00 73.69 108 SER A N 1
ATOM 848 C CA . SER A 1 108 ? 19.663 4.500 -31.475 1.00 73.69 108 SER A CA 1
ATOM 849 C C . SER A 1 108 ? 19.494 5.525 -30.350 1.00 73.69 108 SER A C 1
ATOM 851 O O . SER A 1 108 ? 19.605 5.181 -29.170 1.00 73.69 108 SER A O 1
ATOM 853 N N . ASP A 1 109 ? 19.150 6.765 -30.703 1.00 77.31 109 ASP A N 1
ATOM 854 C CA . ASP A 1 109 ? 18.927 7.847 -29.745 1.00 77.31 109 ASP A CA 1
ATOM 855 C C . ASP A 1 109 ? 17.683 7.607 -28.879 1.00 77.31 109 ASP A C 1
ATOM 857 O O . ASP A 1 109 ? 17.748 7.738 -27.653 1.00 77.31 109 ASP A O 1
ATOM 861 N N . ASN A 1 110 ? 16.577 7.159 -29.484 1.00 77.62 110 ASN A N 1
ATOM 862 C CA . ASN A 1 110 ? 15.329 6.845 -28.780 1.00 77.62 110 ASN A CA 1
ATOM 863 C C . ASN A 1 110 ? 15.511 5.667 -27.816 1.00 77.62 110 ASN A C 1
ATOM 865 O O . ASN A 1 110 ? 15.047 5.717 -26.674 1.00 77.62 110 ASN A O 1
ATOM 869 N N . TYR A 1 111 ? 16.262 4.647 -28.237 1.00 79.75 111 TYR A N 1
ATOM 870 C CA . TYR A 1 111 ? 16.623 3.522 -27.377 1.00 79.75 111 TYR A CA 1
ATOM 871 C C . TYR A 1 111 ? 17.485 3.963 -26.184 1.00 79.75 111 TYR A C 1
ATOM 873 O O . TYR A 1 111 ? 17.231 3.561 -25.046 1.00 79.75 111 TYR A O 1
ATOM 881 N N . SER A 1 112 ? 18.472 4.837 -26.412 1.00 82.81 112 SER A N 1
ATOM 882 C CA . SER A 1 112 ? 19.336 5.352 -25.343 1.00 82.81 112 SER A CA 1
ATOM 883 C C . SER A 1 112 ? 18.560 6.178 -24.307 1.00 82.81 112 SER A C 1
ATOM 885 O O . SER A 1 112 ? 18.798 6.049 -23.104 1.00 82.81 112 SER A O 1
ATOM 887 N N . ASN A 1 113 ? 17.584 6.973 -24.754 1.00 83.62 113 ASN A N 1
ATOM 888 C CA . ASN A 1 113 ? 16.721 7.765 -23.881 1.00 83.62 113 ASN A CA 1
ATOM 889 C C . ASN A 1 113 ? 15.790 6.876 -23.054 1.00 83.62 113 ASN A C 1
ATOM 891 O O . ASN A 1 113 ? 15.645 7.089 -21.849 1.00 83.62 113 ASN A O 1
ATOM 895 N N . LEU A 1 114 ? 15.216 5.836 -23.664 1.00 83.06 114 LEU A N 1
ATOM 896 C CA . LEU A 1 114 ? 14.368 4.887 -22.950 1.00 83.06 114 LEU A CA 1
ATOM 897 C C . LEU A 1 114 ? 15.165 4.079 -21.918 1.00 83.06 114 LEU A C 1
ATOM 899 O O . LEU A 1 114 ? 14.701 3.886 -20.794 1.00 83.06 114 LEU A 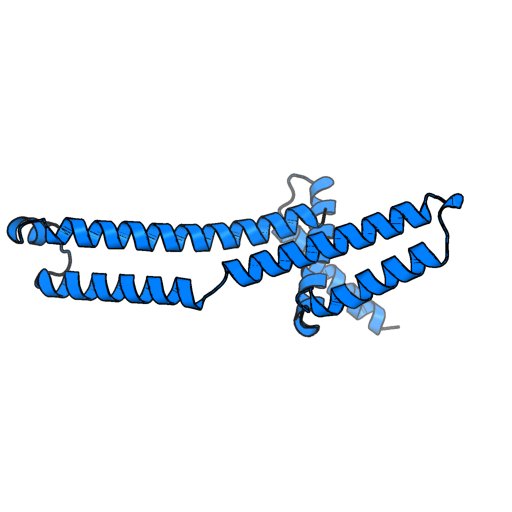O 1
ATOM 903 N N . LYS A 1 115 ? 16.399 3.684 -22.254 1.00 84.19 115 LYS A N 1
ATOM 904 C CA . LYS A 1 115 ? 17.319 3.029 -21.316 1.00 84.19 115 LYS A CA 1
ATOM 905 C C . LYS A 1 115 ? 17.641 3.925 -20.115 1.00 84.19 115 LYS A C 1
ATOM 907 O O . LYS A 1 115 ? 17.533 3.464 -18.984 1.00 84.19 115 LYS A O 1
ATOM 912 N N . LYS A 1 116 ? 17.945 5.210 -20.337 1.00 84.81 116 LYS A N 1
ATOM 913 C CA . LYS A 1 116 ? 18.174 6.184 -19.250 1.00 84.81 116 LYS A CA 1
ATOM 914 C C . LYS A 1 116 ? 16.945 6.341 -18.351 1.00 84.81 116 LYS A C 1
ATOM 916 O O . LYS A 1 116 ? 17.077 6.349 -17.132 1.00 84.81 116 LYS A O 1
ATOM 921 N N . LEU A 1 117 ? 15.744 6.424 -18.931 1.00 82.38 117 LEU A N 1
ATOM 922 C CA . LEU A 1 117 ? 14.492 6.494 -18.165 1.00 82.38 117 LEU A CA 1
ATOM 923 C C . LEU A 1 117 ? 14.251 5.229 -17.333 1.00 82.38 117 LEU A C 1
ATOM 925 O O . LEU A 1 117 ? 13.787 5.313 -16.195 1.00 82.38 117 LEU A O 1
ATOM 929 N N . TYR A 1 118 ? 14.595 4.061 -17.875 1.00 81.56 118 TYR A N 1
ATOM 930 C CA . TYR A 1 118 ? 14.525 2.799 -17.147 1.00 81.56 118 TYR A CA 1
ATOM 931 C C . TYR A 1 118 ? 15.543 2.737 -15.999 1.00 81.56 118 TYR A C 1
ATOM 933 O O . TYR A 1 118 ? 15.185 2.343 -14.892 1.00 81.56 118 TYR A O 1
ATOM 941 N N . GLU A 1 119 ? 16.779 3.188 -16.208 1.00 83.69 119 GLU A N 1
ATOM 942 C CA . GLU A 1 119 ? 17.796 3.280 -15.149 1.00 83.69 119 GLU A CA 1
ATOM 943 C C . GLU A 1 119 ? 17.386 4.269 -14.045 1.00 83.69 119 GLU A C 1
ATOM 945 O O . GLU A 1 119 ? 17.532 3.980 -12.857 1.00 83.69 119 GLU A O 1
ATOM 950 N N . MET A 1 120 ? 16.774 5.403 -14.406 1.00 81.69 120 MET A N 1
ATOM 951 C CA . MET A 1 120 ? 16.190 6.337 -13.435 1.00 81.69 120 MET A CA 1
ATOM 952 C C . MET A 1 120 ? 15.029 5.716 -12.647 1.00 81.69 120 MET A C 1
ATOM 954 O O . MET A 1 120 ? 14.824 6.069 -11.483 1.00 81.69 120 MET A O 1
ATOM 958 N N . SER A 1 121 ? 14.293 4.766 -13.239 1.00 79.62 121 SER A N 1
ATOM 959 C CA . SER A 1 121 ? 13.174 4.094 -12.567 1.00 79.62 121 SER A CA 1
ATOM 960 C C . SER A 1 121 ? 13.611 3.336 -11.314 1.00 79.62 121 SER A C 1
ATOM 962 O O . SER A 1 121 ? 12.860 3.327 -10.343 1.00 79.62 121 SER A O 1
ATOM 964 N N . ASP A 1 122 ? 14.825 2.775 -11.286 1.00 75.75 122 ASP A N 1
ATOM 965 C CA . ASP A 1 122 ? 15.324 2.013 -10.132 1.00 75.75 122 ASP A CA 1
ATOM 966 C C . ASP A 1 122 ? 15.574 2.901 -8.899 1.00 75.75 122 ASP A C 1
ATOM 968 O O . ASP A 1 122 ? 15.474 2.434 -7.763 1.00 75.75 122 ASP A O 1
ATOM 972 N N . ASN A 1 123 ? 15.846 4.192 -9.123 1.00 74.25 123 ASN A N 1
ATOM 973 C CA . ASN A 1 123 ? 16.054 5.186 -8.067 1.00 74.25 123 ASN A CA 1
ATOM 974 C C . ASN A 1 123 ? 14.751 5.874 -7.635 1.00 74.25 123 ASN A C 1
ATOM 976 O O . ASN A 1 123 ? 14.595 6.218 -6.466 1.00 74.25 123 ASN A O 1
ATOM 980 N N . TYR A 1 124 ? 13.822 6.097 -8.569 1.00 70.94 124 TYR A N 1
ATOM 981 C CA . TYR A 1 124 ? 12.577 6.824 -8.301 1.00 70.94 124 TYR A CA 1
ATOM 982 C C . TYR A 1 124 ? 11.447 5.917 -7.798 1.00 70.94 124 TYR A C 1
ATOM 984 O O . TYR A 1 124 ? 10.583 6.349 -7.033 1.00 70.94 124 TYR A O 1
ATOM 992 N N . CYS A 1 125 ? 11.431 4.651 -8.219 1.00 73.31 125 CYS A N 1
ATOM 993 C CA . CYS A 1 125 ? 10.359 3.734 -7.865 1.00 73.31 125 CYS A CA 1
ATOM 994 C C . CYS A 1 125 ? 10.624 3.050 -6.523 1.00 73.31 125 CYS A C 1
ATOM 996 O O . CYS A 1 125 ? 11.718 2.570 -6.230 1.00 73.31 125 CYS A O 1
ATOM 998 N N . LEU A 1 126 ? 9.573 2.929 -5.713 1.00 73.69 126 LEU A N 1
ATOM 999 C CA . LEU A 1 126 ? 9.633 2.173 -4.466 1.00 73.69 126 LEU A CA 1
ATOM 1000 C C . LEU A 1 126 ? 9.878 0.694 -4.763 1.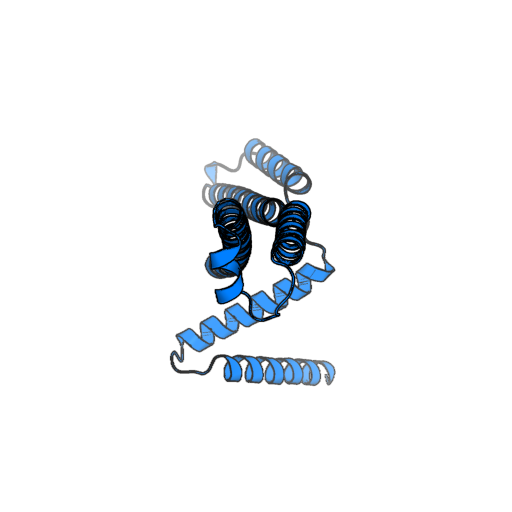00 73.69 126 LEU A C 1
ATOM 1002 O O . LEU A 1 126 ? 8.992 -0.002 -5.270 1.00 73.69 126 LEU A O 1
ATOM 1006 N N . LYS A 1 127 ? 11.059 0.201 -4.378 1.00 68.00 127 LYS A N 1
ATOM 1007 C CA . LYS A 1 127 ? 11.407 -1.217 -4.478 1.00 68.00 127 LYS A CA 1
ATOM 1008 C C . LYS A 1 127 ? 10.433 -2.050 -3.647 1.00 68.00 127 LYS A C 1
ATOM 1010 O O . LYS A 1 127 ? 10.257 -1.848 -2.442 1.00 68.00 127 LYS A O 1
ATOM 1015 N N . ILE A 1 128 ? 9.765 -2.990 -4.310 1.00 69.69 128 ILE A N 1
ATOM 1016 C CA . ILE A 1 128 ? 8.953 -3.997 -3.636 1.00 69.69 128 ILE A CA 1
ATOM 1017 C C . ILE A 1 128 ? 9.918 -5.060 -3.131 1.00 69.69 128 ILE A C 1
ATOM 1019 O O . ILE A 1 128 ? 10.584 -5.711 -3.920 1.00 69.69 128 ILE A O 1
ATOM 1023 N N . ASP A 1 129 ? 9.959 -5.246 -1.818 1.00 74.94 129 ASP A N 1
ATOM 1024 C CA . ASP A 1 129 ? 10.658 -6.362 -1.180 1.00 74.94 129 ASP A CA 1
ATOM 1025 C C . ASP A 1 129 ? 10.255 -7.705 -1.825 1.00 74.94 129 ASP A C 1
ATOM 1027 O O . ASP A 1 129 ? 9.064 -8.052 -1.884 1.00 74.94 129 ASP A O 1
ATOM 1031 N N . ASP A 1 130 ? 11.248 -8.462 -2.292 1.00 69.62 130 ASP A N 1
ATOM 1032 C CA . ASP A 1 130 ? 11.078 -9.712 -3.038 1.00 69.62 130 ASP A CA 1
ATOM 1033 C C . ASP A 1 130 ? 10.247 -10.751 -2.269 1.00 69.62 130 ASP A C 1
ATOM 1035 O O . ASP A 1 130 ? 9.416 -11.465 -2.848 1.00 69.62 130 ASP A O 1
ATOM 1039 N N . GLY A 1 131 ? 10.356 -10.779 -0.935 1.00 74.25 131 GLY A N 1
ATOM 1040 C CA . GLY A 1 131 ? 9.554 -11.675 -0.097 1.00 74.25 131 GLY A CA 1
ATOM 1041 C C . GLY A 1 131 ? 8.057 -11.340 -0.127 1.00 74.25 131 GLY A C 1
ATOM 1042 O O . GLY A 1 131 ? 7.190 -12.218 -0.002 1.00 74.25 131 GLY A O 1
ATOM 1043 N N . LYS A 1 132 ? 7.718 -10.063 -0.331 1.00 77.12 132 LYS A N 1
ATOM 1044 C CA . LYS A 1 132 ? 6.336 -9.596 -0.492 1.00 77.12 132 LYS A CA 1
ATOM 1045 C C . LYS A 1 132 ? 5.863 -9.763 -1.932 1.00 77.12 132 LYS A C 1
ATOM 1047 O O . LYS A 1 132 ? 4.680 -10.054 -2.127 1.00 77.12 132 LYS A O 1
ATOM 1052 N N . PHE A 1 133 ? 6.755 -9.661 -2.917 1.00 77.00 133 PHE A N 1
ATOM 1053 C CA . PHE A 1 133 ? 6.421 -9.811 -4.333 1.00 77.00 133 PHE A CA 1
ATOM 1054 C C . PHE A 1 133 ? 5.754 -11.158 -4.634 1.00 77.00 133 PHE A C 1
ATOM 1056 O O . PHE A 1 133 ? 4.674 -11.190 -5.225 1.00 77.00 133 PHE A O 1
ATOM 1063 N N . LEU A 1 134 ? 6.307 -12.273 -4.145 1.00 79.19 134 LEU A N 1
ATOM 1064 C CA . LEU A 1 134 ? 5.712 -13.602 -4.357 1.00 79.19 134 LEU A CA 1
ATOM 1065 C C . LEU A 1 134 ? 4.310 -13.723 -3.745 1.00 79.19 134 LEU A C 1
ATOM 1067 O O . LEU A 1 134 ? 3.387 -14.257 -4.370 1.00 79.19 134 LEU A O 1
ATOM 1071 N N . LYS A 1 135 ? 4.118 -13.179 -2.537 1.00 80.50 135 LYS A N 1
ATOM 1072 C CA . LYS A 1 135 ? 2.810 -13.162 -1.863 1.00 80.50 135 LYS A CA 1
ATOM 1073 C C . LYS A 1 135 ? 1.802 -12.313 -2.641 1.00 80.50 135 LYS A C 1
ATOM 1075 O O . LYS A 1 135 ? 0.654 -12.729 -2.813 1.00 80.50 135 LYS A O 1
ATOM 1080 N N . LEU A 1 136 ? 2.223 -11.150 -3.133 1.00 78.44 136 LEU A N 1
ATOM 1081 C CA . LEU A 1 136 ? 1.397 -10.253 -3.942 1.00 78.44 136 LEU A CA 1
ATOM 1082 C C . LEU A 1 136 ? 1.045 -10.883 -5.295 1.00 78.44 136 LEU A C 1
ATOM 1084 O O . LEU A 1 136 ? -0.128 -10.891 -5.666 1.00 78.44 136 LEU A O 1
ATOM 1088 N N . LYS A 1 137 ? 2.012 -11.508 -5.976 1.00 81.88 137 LYS A N 1
ATOM 1089 C CA . LYS A 1 137 ? 1.808 -12.246 -7.230 1.00 81.88 137 LYS A CA 1
ATOM 1090 C C . LYS A 1 137 ? 0.807 -13.382 -7.047 1.00 81.88 137 LYS A C 1
ATOM 1092 O O . LYS A 1 137 ? -0.133 -13.500 -7.831 1.00 81.88 137 LYS A O 1
ATOM 1097 N N . ARG A 1 138 ? 0.933 -14.171 -5.974 1.00 82.81 138 ARG A N 1
ATOM 1098 C CA . ARG A 1 138 ? -0.043 -15.219 -5.633 1.00 82.81 138 ARG A CA 1
ATOM 1099 C C . ARG A 1 138 ? -1.446 -14.639 -5.460 1.00 82.81 138 ARG A C 1
ATOM 1101 O O . ARG A 1 138 ? -2.387 -15.145 -6.066 1.00 82.81 138 ARG A O 1
ATOM 1108 N N . LYS A 1 139 ? -1.595 -13.575 -4.663 1.00 84.00 139 LYS A N 1
ATOM 1109 C CA . LYS A 1 139 ? -2.893 -12.910 -4.447 1.00 84.00 139 LYS A CA 1
ATOM 1110 C C . LYS A 1 139 ? -3.486 -12.384 -5.756 1.00 84.00 139 LYS A C 1
ATOM 1112 O O . LYS A 1 139 ? -4.676 -12.575 -5.998 1.00 84.00 139 LYS A O 1
ATOM 1117 N N . HIS A 1 140 ? -2.660 -11.773 -6.604 1.00 82.81 140 HIS A N 1
ATOM 1118 C CA . HIS A 1 140 ? -3.069 -11.279 -7.914 1.00 82.81 140 HIS A CA 1
ATOM 1119 C C . HIS A 1 140 ? -3.589 -12.411 -8.807 1.00 82.81 140 HIS A C 1
ATOM 1121 O O . HIS A 1 140 ? -4.710 -12.328 -9.298 1.00 82.81 140 HIS A O 1
ATOM 1127 N N . LEU A 1 141 ? -2.832 -13.502 -8.952 1.00 83.94 141 LEU A N 1
ATOM 1128 C CA . LEU A 1 141 ? -3.227 -14.642 -9.785 1.00 83.94 141 LEU A CA 1
ATOM 1129 C C . LEU A 1 141 ? -4.511 -15.315 -9.291 1.00 83.94 141 LEU A C 1
ATOM 1131 O O . LEU A 1 141 ? -5.377 -15.649 -10.100 1.00 83.94 141 LEU A O 1
ATOM 1135 N N . VAL A 1 142 ? -4.662 -15.479 -7.972 1.00 86.06 142 VAL A N 1
ATOM 1136 C CA . VAL A 1 142 ? -5.908 -15.987 -7.380 1.00 86.06 142 VAL A CA 1
ATOM 1137 C C . VAL A 1 142 ? -7.066 -15.065 -7.739 1.00 86.06 142 VAL A C 1
ATOM 1139 O O . VAL A 1 142 ? -8.097 -15.545 -8.198 1.00 86.06 142 VAL A O 1
ATOM 1142 N N . LYS A 1 143 ? -6.897 -13.746 -7.597 1.00 85.50 143 LYS A N 1
ATOM 1143 C CA . LYS A 1 143 ? -7.954 -12.789 -7.929 1.00 85.50 143 LYS A CA 1
ATOM 1144 C C . LYS A 1 143 ? -8.309 -12.795 -9.418 1.00 85.50 143 LYS A C 1
ATOM 1146 O O . LYS A 1 143 ? -9.491 -12.764 -9.733 1.00 85.50 143 LYS A O 1
ATOM 1151 N N . VAL A 1 144 ? -7.329 -12.880 -10.320 1.00 86.38 144 VAL A N 1
ATOM 1152 C CA . VAL A 1 144 ? -7.582 -12.969 -11.769 1.00 86.38 144 VAL A CA 1
ATOM 1153 C C . VAL A 1 144 ? -8.395 -14.218 -12.102 1.00 86.38 144 VAL A C 1
ATOM 1155 O O . VAL A 1 144 ? -9.374 -14.121 -12.832 1.00 86.38 144 VAL A O 1
ATOM 1158 N N . LYS A 1 145 ? -8.040 -15.381 -11.541 1.00 86.19 145 LYS A N 1
ATOM 1159 C CA . LYS A 1 145 ? -8.808 -16.615 -11.767 1.00 86.19 145 LYS A CA 1
ATOM 1160 C C . LYS A 1 145 ? -10.213 -16.541 -11.180 1.00 86.19 145 LYS A C 1
ATOM 1162 O O . LYS A 1 145 ? -11.149 -16.964 -11.840 1.00 86.19 145 LYS A O 1
ATOM 1167 N N . VAL A 1 146 ? -10.363 -15.987 -9.975 1.00 87.12 146 VAL A N 1
ATOM 1168 C CA . VAL A 1 146 ? -11.684 -15.785 -9.364 1.00 87.12 146 VAL A CA 1
ATOM 1169 C C . VAL A 1 146 ? -12.545 -14.880 -10.240 1.00 87.12 146 VAL A C 1
ATOM 1171 O O . VAL A 1 146 ? -13.689 -15.229 -10.473 1.00 87.12 146 VAL A O 1
ATOM 1174 N N . SER A 1 147 ? -11.994 -13.776 -10.759 1.00 81.56 147 SER A N 1
ATOM 1175 C CA . SER A 1 147 ? -12.722 -12.876 -11.664 1.00 81.56 147 SER A CA 1
ATOM 1176 C C . SER A 1 147 ? -13.215 -13.615 -12.902 1.00 81.56 147 SER A C 1
ATOM 1178 O O . SER A 1 147 ? -14.398 -13.562 -13.182 1.00 81.56 147 SER A O 1
ATOM 1180 N N . LYS A 1 148 ? -12.338 -14.377 -13.572 1.00 86.94 148 LYS A N 1
ATOM 1181 C CA . LYS A 1 148 ? -12.713 -15.151 -14.766 1.00 86.94 148 LYS A CA 1
ATOM 1182 C C . LYS A 1 148 ? -13.838 -16.151 -14.484 1.00 86.94 148 LYS A C 1
ATOM 1184 O O . LYS A 1 148 ? -14.787 -16.227 -15.240 1.00 86.94 148 LYS A O 1
ATOM 1189 N N . VAL A 1 149 ? -13.753 -16.883 -13.370 1.00 86.38 149 VAL A N 1
ATOM 1190 C CA . VAL A 1 149 ? -14.796 -17.853 -12.986 1.00 86.38 149 VAL A CA 1
ATOM 1191 C C . VAL A 1 149 ? -16.111 -17.157 -12.623 1.00 86.38 149 VAL A C 1
ATOM 1193 O O . VAL A 1 149 ? -17.177 -17.725 -12.829 1.00 86.38 149 VAL A O 1
ATOM 1196 N N . LEU A 1 150 ? -16.043 -15.948 -12.064 1.00 86.25 150 LEU A N 1
ATOM 1197 C CA . LEU A 1 150 ? -17.226 -15.165 -11.722 1.00 86.25 150 LEU A CA 1
ATOM 1198 C C . LEU A 1 150 ? -17.884 -14.545 -12.963 1.00 86.25 150 LEU A C 1
ATOM 1200 O O . LEU A 1 150 ? -19.102 -14.413 -12.976 1.00 86.25 150 LEU A O 1
ATOM 1204 N N . ASP A 1 151 ? -17.098 -14.213 -13.992 1.00 85.31 151 ASP A N 1
ATOM 1205 C CA . ASP A 1 151 ? -17.614 -13.773 -15.294 1.00 85.31 151 ASP A CA 1
ATOM 1206 C C . ASP A 1 151 ? -18.437 -14.897 -15.961 1.00 85.31 151 ASP A C 1
ATOM 1208 O O . ASP A 1 151 ? -19.489 -14.625 -16.533 1.00 85.31 151 ASP A O 1
ATOM 1212 N N . ASP A 1 152 ? -18.011 -16.160 -15.816 1.00 86.69 152 ASP A N 1
ATOM 1213 C CA . ASP A 1 152 ? -18.739 -17.333 -16.331 1.00 86.69 152 ASP A CA 1
ATOM 1214 C C . ASP A 1 152 ? -19.965 -17.710 -15.468 1.00 86.69 152 ASP A C 1
ATOM 1216 O O . ASP A 1 152 ? -20.968 -18.209 -15.979 1.00 86.69 152 ASP A O 1
ATOM 1220 N N . TYR A 1 153 ? -19.895 -17.491 -14.147 1.00 84.94 153 TYR A N 1
ATOM 1221 C CA . TYR A 1 153 ? -20.938 -17.862 -13.182 1.00 84.94 153 TYR A CA 1
ATOM 1222 C C . TYR A 1 153 ? -21.190 -16.728 -12.168 1.00 84.94 153 TYR A C 1
ATOM 1224 O O . TYR A 1 153 ? -20.677 -16.778 -11.043 1.00 84.94 153 TYR A O 1
ATOM 1232 N N . PRO A 1 154 ? -22.021 -15.724 -12.507 1.00 82.06 154 PRO A N 1
ATOM 1233 C CA . PRO A 1 154 ? -22.181 -14.510 -11.696 1.00 82.06 154 PRO A CA 1
ATOM 1234 C C . PRO A 1 154 ? -22.823 -14.751 -10.320 1.00 82.06 154 PRO A C 1
ATOM 1236 O O . PRO A 1 154 ? -22.611 -13.970 -9.396 1.00 82.06 154 PRO A O 1
ATOM 1239 N N . GLY A 1 155 ? -23.576 -15.845 -10.152 1.00 83.44 155 GLY A N 1
ATOM 1240 C CA . GLY A 1 155 ? -24.191 -16.238 -8.876 1.00 83.44 155 GLY A CA 1
ATOM 1241 C C . GLY A 1 155 ? -23.300 -17.097 -7.971 1.00 83.44 155 GLY A C 1
ATOM 1242 O O . GLY A 1 155 ? -23.733 -17.514 -6.897 1.00 83.44 155 GLY A O 1
ATOM 1243 N N . ALA A 1 156 ? -22.073 -17.416 -8.391 1.00 81.69 156 ALA A N 1
ATOM 1244 C CA . ALA A 1 156 ? -21.213 -18.317 -7.640 1.00 81.69 156 ALA A CA 1
ATOM 1245 C C . ALA A 1 156 ? -20.617 -17.639 -6.398 1.00 81.69 156 ALA A C 1
ATOM 1247 O O . ALA A 1 156 ? -20.061 -16.539 -6.440 1.00 81.69 156 ALA A O 1
ATOM 1248 N N . TRP A 1 157 ? -20.667 -18.338 -5.266 1.00 86.38 157 TRP A N 1
ATOM 1249 C CA . TRP A 1 157 ? -20.130 -17.811 -4.019 1.00 86.38 157 TRP A CA 1
ATOM 1250 C C . TRP A 1 157 ? -18.594 -17.771 -4.062 1.00 86.38 157 TRP A C 1
ATOM 1252 O O . TRP A 1 157 ? -17.927 -18.799 -4.212 1.00 86.38 157 TRP A O 1
ATOM 1262 N N . VAL A 1 158 ? -18.011 -16.578 -3.895 1.00 84.06 158 VAL A N 1
ATOM 1263 C CA . VAL A 1 158 ? -16.560 -16.325 -4.037 1.00 84.06 158 VAL A CA 1
ATOM 1264 C C . VAL A 1 158 ? -15.704 -17.248 -3.161 1.00 84.06 158 VAL A C 1
ATOM 1266 O O . VAL A 1 158 ? -14.579 -17.601 -3.527 1.00 84.06 158 VAL A O 1
ATOM 1269 N N . TRP A 1 159 ? -16.223 -17.652 -2.001 1.00 83.81 159 TRP A N 1
ATOM 1270 C CA . TRP A 1 159 ? -15.521 -18.544 -1.084 1.00 83.81 159 TRP A CA 1
ATOM 1271 C C . TRP A 1 159 ? -15.340 -19.956 -1.663 1.00 83.81 159 TRP A C 1
ATOM 1273 O O . TRP A 1 159 ? -14.230 -20.487 -1.622 1.00 83.81 159 TRP A O 1
ATOM 1283 N N . LEU A 1 160 ? -16.367 -20.517 -2.313 1.00 84.12 160 LEU A N 1
ATOM 1284 C CA . LEU A 1 160 ? -16.294 -21.838 -2.954 1.00 84.12 160 LEU A CA 1
ATOM 1285 C C . LEU A 1 160 ? -15.277 -21.861 -4.100 1.00 84.12 160 LEU A C 1
ATOM 1287 O O . LEU A 1 160 ? -14.487 -22.799 -4.216 1.00 84.12 160 LEU A O 1
ATOM 1291 N N . ILE A 1 161 ? -15.232 -20.792 -4.901 1.00 85.62 161 ILE A N 1
ATOM 1292 C CA . ILE A 1 161 ? -14.265 -20.648 -5.999 1.00 85.62 161 ILE A CA 1
ATOM 1293 C C . ILE A 1 161 ? -12.830 -20.656 -5.453 1.00 85.62 161 ILE A C 1
ATOM 1295 O O . ILE A 1 161 ? -11.953 -21.334 -5.997 1.00 85.62 161 ILE A O 1
ATOM 1299 N N . LYS A 1 162 ? -12.579 -19.937 -4.349 1.00 84.50 162 LYS A N 1
ATOM 1300 C CA . LYS A 1 162 ? -11.263 -19.908 -3.693 1.00 84.50 162 LYS A CA 1
ATOM 1301 C C . LYS A 1 162 ? -10.872 -21.275 -3.136 1.00 84.50 162 LYS A C 1
ATOM 1303 O O . LYS A 1 162 ? -9.743 -21.705 -3.372 1.00 84.50 162 LYS A O 1
ATOM 1308 N N . SER A 1 163 ? -11.783 -21.960 -2.449 1.00 83.75 163 SER A N 1
ATOM 1309 C CA . SER A 1 163 ? -11.529 -23.290 -1.885 1.00 83.75 163 SER A CA 1
ATOM 1310 C C . SER A 1 163 ? -11.204 -24.309 -2.980 1.00 83.75 163 SER A C 1
ATOM 1312 O O . SER A 1 163 ? -10.178 -24.986 -2.900 1.00 83.75 163 SER A O 1
ATOM 1314 N N . LYS A 1 164 ? -11.981 -24.334 -4.074 1.00 85.75 164 LYS A N 1
ATOM 1315 C CA . LYS A 1 164 ? -11.710 -25.186 -5.246 1.00 85.75 164 LYS A CA 1
ATOM 1316 C C . LYS A 1 164 ? -10.335 -24.903 -5.858 1.00 85.75 164 LYS A C 1
ATOM 1318 O O . LYS A 1 164 ? -9.600 -25.833 -6.185 1.00 85.75 164 LYS A O 1
ATOM 1323 N N . LEU A 1 165 ? -9.963 -23.627 -5.983 1.00 85.75 165 LEU A N 1
ATOM 1324 C CA . LEU A 1 165 ? -8.651 -23.214 -6.491 1.00 85.75 165 LEU A CA 1
ATOM 1325 C C . LEU A 1 165 ? -7.498 -23.712 -5.617 1.00 85.75 165 LEU A C 1
ATOM 1327 O O . LEU A 1 165 ? -6.485 -24.161 -6.155 1.00 85.75 165 LEU A O 1
ATOM 1331 N N . ILE A 1 166 ? -7.635 -23.643 -4.293 1.00 84.19 166 ILE A N 1
ATOM 1332 C CA . ILE A 1 166 ? -6.612 -24.113 -3.351 1.00 84.19 166 ILE A CA 1
ATOM 1333 C C . ILE A 1 166 ? -6.458 -25.632 -3.452 1.00 84.19 166 ILE A C 1
ATOM 1335 O O . ILE A 1 166 ? -5.346 -26.110 -3.645 1.00 84.19 166 ILE A O 1
ATOM 1339 N N . VAL A 1 167 ? -7.561 -26.383 -3.411 1.00 81.12 167 VAL A N 1
ATOM 1340 C CA . VAL A 1 167 ? -7.525 -27.853 -3.496 1.00 81.12 167 VAL A CA 1
ATOM 1341 C C . VAL A 1 167 ? -6.935 -28.315 -4.831 1.00 81.12 167 VAL A C 1
ATOM 1343 O O . VAL A 1 167 ? -6.015 -29.128 -4.850 1.00 81.12 167 VAL A O 1
ATOM 1346 N N . SER A 1 168 ? -7.388 -27.739 -5.949 1.00 81.81 168 SER A N 1
ATOM 1347 C CA . SER A 1 168 ? -6.892 -28.085 -7.288 1.00 81.81 168 SER A CA 1
ATOM 1348 C C . SER A 1 168 ? -5.408 -27.752 -7.479 1.00 81.81 168 SER A C 1
ATOM 1350 O O . SER A 1 168 ? -4.677 -28.511 -8.117 1.00 81.81 168 SER A O 1
ATOM 1352 N N . SER A 1 169 ? -4.937 -26.629 -6.929 1.00 81.06 169 SER A N 1
ATOM 1353 C CA . SER A 1 169 ? -3.521 -26.256 -7.029 1.00 81.06 169 SER A CA 1
ATOM 1354 C C . SER A 1 169 ? -2.627 -27.125 -6.148 1.00 81.06 169 SER A C 1
ATOM 1356 O O . SER A 1 169 ? -1.571 -27.541 -6.619 1.00 81.06 169 SER A O 1
ATOM 1358 N N . SER A 1 170 ? -3.061 -27.471 -4.932 1.00 79.88 170 SER A N 1
ATOM 1359 C CA . SER A 1 170 ? -2.359 -28.436 -4.080 1.00 79.88 170 SER A CA 1
ATOM 1360 C C . SER A 1 170 ? -2.279 -29.810 -4.747 1.00 79.88 170 SER A C 1
ATOM 1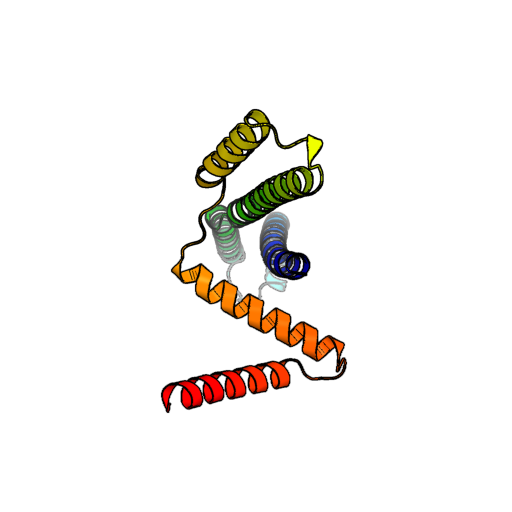362 O O . SER A 1 170 ? -1.191 -30.366 -4.859 1.00 79.88 170 SER A O 1
ATOM 1364 N N . PHE A 1 171 ? -3.394 -30.324 -5.274 1.00 79.94 171 PHE A N 1
ATOM 1365 C CA . PHE A 1 171 ? -3.438 -31.639 -5.917 1.00 79.94 171 PHE A CA 1
ATOM 1366 C C . PHE A 1 171 ? -2.534 -31.720 -7.158 1.00 79.94 171 PHE A C 1
ATOM 1368 O O . PHE A 1 171 ? -1.757 -32.661 -7.300 1.00 79.94 171 PHE A O 1
ATOM 1375 N N . ASN A 1 172 ? -2.552 -30.694 -8.017 1.00 77.75 172 ASN A N 1
ATOM 1376 C CA . ASN A 1 172 ? -1.653 -30.618 -9.174 1.00 77.75 172 ASN A CA 1
ATOM 1377 C C . ASN A 1 172 ? -0.171 -30.551 -8.775 1.00 77.75 172 ASN A C 1
ATOM 1379 O O . ASN A 1 172 ? 0.677 -31.118 -9.463 1.00 77.75 172 ASN A O 1
ATOM 1383 N N . LEU A 1 173 ? 0.154 -29.871 -7.672 1.00 76.31 173 LEU A N 1
ATOM 1384 C CA . LEU A 1 173 ? 1.527 -29.782 -7.177 1.00 76.31 173 LEU A CA 1
ATOM 1385 C C . LEU A 1 173 ? 2.023 -31.135 -6.644 1.00 76.31 173 LEU A C 1
ATOM 1387 O O . LEU A 1 173 ? 3.160 -31.513 -6.918 1.00 76.31 173 LEU A O 1
ATOM 1391 N N . PHE A 1 174 ? 1.160 -31.884 -5.950 1.00 71.62 174 PHE A N 1
ATOM 1392 C CA . PHE A 1 174 ? 1.449 -33.250 -5.504 1.00 71.62 174 PHE A CA 1
ATOM 1393 C C . PHE A 1 174 ? 1.595 -34.225 -6.678 1.00 71.62 174 PHE A C 1
ATOM 1395 O O . PHE A 1 174 ? 2.555 -34.988 -6.724 1.00 71.62 174 PHE A O 1
ATOM 1402 N N . CYS A 1 175 ? 0.703 -34.158 -7.668 1.00 68.19 175 CYS A N 1
ATOM 1403 C CA . CYS A 1 175 ? 0.736 -35.050 -8.826 1.00 68.19 175 CYS A CA 1
ATOM 1404 C C . CYS A 1 175 ? 1.971 -34.809 -9.716 1.00 68.19 175 CYS A C 1
ATOM 1406 O O . CYS A 1 175 ? 2.577 -35.755 -10.210 1.00 68.19 175 CYS A O 1
ATOM 1408 N N . LYS A 1 176 ? 2.417 -33.551 -9.858 1.00 67.25 176 LYS A N 1
ATOM 1409 C CA . LYS A 1 176 ? 3.636 -33.208 -10.610 1.00 67.25 176 LYS A CA 1
ATOM 1410 C C . LYS A 1 176 ? 4.931 -33.639 -9.912 1.00 67.25 176 LYS A C 1
ATOM 1412 O O . LYS A 1 176 ? 5.933 -33.817 -10.586 1.00 67.25 176 LYS A O 1
ATOM 1417 N N . LYS A 1 177 ? 4.919 -33.795 -8.585 1.00 59.28 177 LYS A N 1
ATOM 1418 C CA . LYS A 1 177 ? 6.075 -34.261 -7.801 1.00 59.28 177 LYS A CA 1
ATOM 1419 C C . LYS A 1 177 ? 6.214 -35.794 -7.791 1.00 59.28 177 LYS A C 1
ATOM 1421 O O . LYS A 1 177 ? 7.229 -36.300 -7.336 1.00 59.28 177 LYS A O 1
ATOM 1426 N N . SER A 1 178 ? 5.190 -36.513 -8.258 1.00 52.84 178 SER A N 1
ATOM 1427 C CA . SER A 1 178 ? 5.128 -37.982 -8.298 1.00 52.84 178 SER A CA 1
ATOM 1428 C C . SER A 1 178 ? 5.527 -38.585 -9.659 1.00 52.84 178 SER A C 1
ATOM 1430 O O . SER A 1 178 ? 5.372 -39.791 -9.847 1.00 52.84 178 SER A O 1
ATOM 1432 N N . LYS A 1 179 ? 5.997 -37.763 -10.603 1.00 45.56 179 LYS A N 1
ATOM 1433 C CA . LYS A 1 179 ? 6.631 -38.169 -11.865 1.00 45.56 179 LYS A CA 1
ATOM 1434 C C . LYS A 1 179 ? 8.080 -37.714 -11.849 1.00 45.56 179 LYS A C 1
ATOM 1436 O O . LYS A 1 179 ? 8.903 -38.443 -12.431 1.00 45.56 179 LYS A O 1
#

Secondary structure (DSSP, 8-state):
-HHHHHHHHHHHHHHHHHHHHHHHHHHHHHHHHHHHS-HHHHTTT-TT---HHHHHHHHHHHHHHHHHHHHHH-HHHHHHHHHHHHHHHHHHHHHHHHHHH-GGG--HHHHHHHHHHHHHHHHHS-PPPHHHHHHHHHHHHHHHHHHHHHHH-TTS-HHHHHHHHHHHHHHHHHHHHT-

pLDDT: mean 72.67, std 10.99, range [37.5, 87.12]

Sequence (179 aa):
YPDKICLLVNANRDFFTLALNILILTCSTWLVAMTFVDPVLSTKFNPTGLEDRIWLGILSITTFFAGIFDLVAGWKGKASGHNDSKSFYFKIKMMCNDLLNDESSINSDNYSNLKKLYEMSDNYCLKIDDGKFLKLKRKHLVKVKVSKVLDDYPGAWVWLIKSKLIVSSSFNLFCKKSK

Foldseek 3Di:
DVVVVLVVVLVVVVVVLVVLVVVLVVLVVVLVVVVPDDQVVVCVVDPPNDRPVVVSVVSVVVSVVSVVCSVVVCSVVVSVLQVVLVVLVVVLVVLVVVCVVPPVNPDPVSVVVSVVSVVVSVVSHDDDDPVVVVVVVVVVVLVVQLVVVCVVPVPDDSVVSSVVVVVVVVVVVVVVVVD